Protein AF-A0A368NDA8-F1 (afdb_monomer_lite)

pLDDT: mean 73.33, std 16.13, range [39.16, 95.94]

Structure (mmCIF, N/CA/C/O backbone):
data_AF-A0A368NDA8-F1
#
_entry.id   AF-A0A368NDA8-F1
#
loop_
_atom_site.group_PDB
_atom_site.id
_atom_site.type_symbol
_atom_site.label_atom_id
_atom_site.label_alt_id
_atom_site.label_comp_id
_atom_site.label_asym_id
_atom_site.label_entity_id
_atom_site.label_seq_id
_atom_site.pdbx_PDB_ins_code
_atom_site.Cartn_x
_atom_site.Cartn_y
_atom_site.Cartn_z
_atom_site.occupancy
_atom_site.B_iso_or_equiv
_atom_site.auth_seq_id
_atom_site.auth_comp_id
_atom_site.auth_asym_id
_atom_site.auth_atom_id
_atom_site.pdbx_PDB_model_num
ATOM 1 N N . MET A 1 1 ? -5.729 -17.420 24.022 1.00 51.31 1 MET A N 1
ATOM 2 C CA . MET A 1 1 ? -5.760 -16.586 22.797 1.00 51.31 1 MET A CA 1
ATOM 3 C C . MET A 1 1 ? -7.188 -16.508 22.239 1.00 51.31 1 MET A C 1
ATOM 5 O O . MET A 1 1 ? -7.380 -16.489 21.035 1.00 51.31 1 MET A O 1
ATOM 9 N N . GLU A 1 2 ? -8.210 -16.439 23.100 1.00 51.69 2 GLU A N 1
ATOM 10 C CA . GLU A 1 2 ? -9.610 -16.708 22.706 1.00 51.69 2 GLU A CA 1
ATOM 11 C C . GLU A 1 2 ? -10.447 -15.448 22.433 1.00 51.69 2 GLU A C 1
ATOM 13 O O . GLU A 1 2 ? -11.661 -15.442 22.598 1.00 51.69 2 GLU A O 1
ATOM 18 N N . ALA A 1 3 ? -9.803 -14.352 22.035 1.00 60.50 3 ALA A N 1
ATOM 19 C CA . ALA A 1 3 ? -10.496 -13.106 21.703 1.00 60.50 3 ALA A CA 1
ATOM 20 C C . ALA A 1 3 ? -9.831 -12.354 20.541 1.00 60.50 3 ALA A C 1
ATOM 22 O O . ALA A 1 3 ? -9.983 -11.140 20.411 1.00 60.50 3 ALA A O 1
ATOM 23 N N . THR A 1 4 ? -9.066 -13.054 19.697 1.00 48.22 4 THR A N 1
ATOM 24 C CA . THR A 1 4 ? -8.533 -12.444 18.477 1.00 48.22 4 THR A CA 1
ATOM 25 C C . THR A 1 4 ? -9.665 -12.353 17.460 1.00 48.22 4 THR A C 1
ATOM 27 O O . THR A 1 4 ? -10.040 -13.339 16.833 1.00 48.22 4 THR A O 1
ATOM 30 N N . VAL A 1 5 ? -10.248 -11.162 17.333 1.00 55.72 5 VAL A N 1
ATOM 31 C CA . VAL A 1 5 ? -11.234 -10.849 16.297 1.00 55.72 5 VAL A CA 1
ATOM 32 C C . VAL A 1 5 ? -10.481 -10.442 15.034 1.00 55.72 5 VAL A C 1
ATOM 34 O O . VAL A 1 5 ? -9.896 -9.362 14.984 1.00 55.72 5 VAL A O 1
ATOM 37 N N . THR A 1 6 ? -10.513 -11.288 14.006 1.00 61.81 6 THR A N 1
ATOM 38 C CA . THR A 1 6 ? -9.976 -10.953 12.680 1.00 61.81 6 THR A CA 1
ATOM 39 C C . THR A 1 6 ? -11.059 -10.241 11.872 1.00 61.81 6 THR A C 1
ATOM 41 O O . THR A 1 6 ? -12.112 -10.814 11.596 1.00 61.81 6 THR A O 1
ATOM 44 N N . ARG A 1 7 ? -10.826 -8.974 11.516 1.00 63.03 7 ARG A N 1
ATOM 45 C CA . ARG A 1 7 ? -11.688 -8.188 10.620 1.00 63.03 7 ARG A CA 1
ATOM 46 C C . ARG A 1 7 ? -10.840 -7.604 9.503 1.00 63.03 7 ARG A C 1
ATOM 48 O O . ARG A 1 7 ? -9.798 -7.013 9.768 1.00 63.03 7 ARG A O 1
ATOM 55 N N . GLU A 1 8 ? -11.305 -7.765 8.272 1.00 61.44 8 GLU A N 1
ATOM 56 C CA . GLU A 1 8 ? -10.694 -7.137 7.105 1.00 61.44 8 GLU A CA 1
ATOM 57 C C . GLU A 1 8 ? -11.108 -5.664 7.070 1.00 61.44 8 GLU A C 1
ATOM 59 O O . GLU A 1 8 ? -12.297 -5.342 7.064 1.00 61.44 8 GLU A O 1
ATOM 64 N N . PHE A 1 9 ? -10.126 -4.769 7.096 1.00 64.25 9 PHE A N 1
ATOM 65 C CA . PHE A 1 9 ? -10.349 -3.335 6.974 1.00 64.25 9 PHE A CA 1
ATOM 66 C C . PHE A 1 9 ? -10.145 -2.917 5.521 1.00 64.25 9 PHE A C 1
ATOM 68 O O . PHE A 1 9 ? -9.083 -3.173 4.958 1.00 64.25 9 PHE A O 1
ATOM 75 N N . ASP A 1 10 ? -11.118 -2.208 4.952 1.00 67.50 10 ASP A N 1
ATOM 76 C CA . ASP A 1 10 ? -11.013 -1.582 3.624 1.00 67.50 10 ASP A CA 1
ATOM 77 C C . ASP A 1 10 ? -10.324 -0.206 3.694 1.00 67.50 10 ASP A C 1
ATOM 79 O O . ASP A 1 10 ? -10.701 0.774 3.057 1.00 67.50 10 ASP A O 1
ATOM 83 N N . VAL A 1 11 ? -9.333 -0.095 4.577 1.00 66.75 11 VAL A N 1
ATOM 84 C CA . VAL A 1 11 ? -8.491 1.090 4.713 1.00 66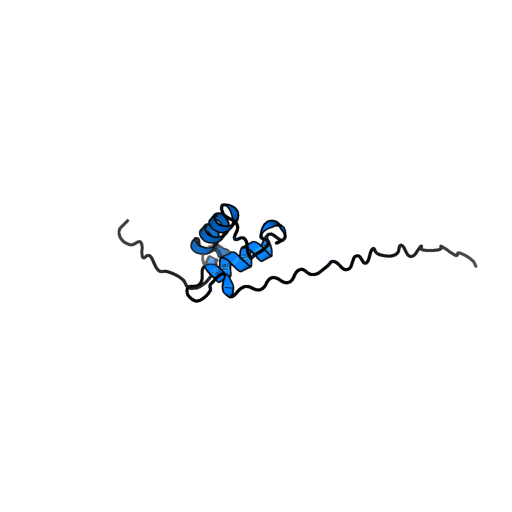.75 11 VAL A CA 1
ATOM 85 C C . VAL A 1 11 ? -7.038 0.661 4.783 1.00 66.75 11 VAL A C 1
ATOM 87 O O . VAL A 1 11 ? -6.686 -0.378 5.348 1.00 66.75 11 VAL A O 1
ATOM 90 N N . SER A 1 12 ? -6.176 1.493 4.219 1.00 62.41 12 SER A N 1
ATOM 91 C CA . SER A 1 12 ? -4.738 1.249 4.160 1.00 62.41 12 SER A CA 1
ATOM 92 C C . SER A 1 12 ? -4.011 1.505 5.471 1.00 62.41 12 SER A C 1
ATOM 94 O O . SER A 1 12 ? -2.927 0.971 5.705 1.00 62.41 12 SER A O 1
ATOM 96 N N . HIS A 1 13 ? -4.601 2.325 6.336 1.00 68.19 13 HIS A N 1
ATOM 97 C CA . HIS A 1 13 ? -4.017 2.707 7.606 1.00 68.19 13 HIS A CA 1
ATOM 98 C C . HIS A 1 13 ? -5.091 3.090 8.616 1.00 68.19 13 HIS A C 1
ATOM 100 O O . HIS A 1 13 ? -6.154 3.604 8.269 1.00 68.19 13 HIS A O 1
ATOM 106 N N . LEU A 1 14 ? -4.768 2.867 9.885 1.00 70.00 14 LEU A N 1
ATOM 107 C CA . LEU A 1 14 ? -5.515 3.380 11.019 1.00 70.00 14 LEU A CA 1
ATOM 108 C C . LEU A 1 14 ? -4.611 4.354 11.765 1.00 70.00 14 LEU A C 1
ATOM 110 O O . LEU A 1 14 ? -3.519 4.000 12.212 1.00 70.00 14 LEU A O 1
ATOM 114 N N . SER A 1 15 ? -5.071 5.590 11.883 1.00 71.12 15 SER A N 1
ATOM 115 C CA . SER A 1 15 ? -4.396 6.623 12.659 1.00 71.12 15 SER A CA 1
ATOM 116 C C . SER A 1 15 ? -5.083 6.707 14.012 1.00 71.12 15 SER A C 1
ATOM 118 O O . SER A 1 15 ? -6.290 6.948 14.077 1.00 71.12 15 SER A O 1
ATOM 120 N N . ARG A 1 16 ? -4.341 6.500 15.098 1.00 69.56 16 ARG A N 1
ATOM 121 C CA . ARG A 1 16 ? -4.871 6.701 16.446 1.00 69.56 16 ARG A CA 1
ATOM 122 C C . ARG A 1 16 ? -3.783 7.269 17.341 1.00 69.56 16 ARG A C 1
ATOM 124 O O . ARG A 1 16 ? -2.692 6.715 17.424 1.00 69.56 16 ARG A O 1
ATOM 131 N N . THR A 1 17 ? -4.115 8.342 18.043 1.00 75.50 17 THR A N 1
ATOM 132 C CA . THR A 1 17 ? -3.277 8.872 19.116 1.00 75.50 17 THR A CA 1
ATOM 133 C C . THR A 1 17 ? -3.420 7.986 20.351 1.00 75.50 17 THR A C 1
ATOM 135 O O . THR A 1 17 ? -4.536 7.606 20.730 1.00 75.50 17 THR A O 1
ATOM 138 N N . CYS A 1 18 ? -2.299 7.602 20.958 1.00 67.44 18 CYS A N 1
ATOM 139 C CA . CYS A 1 18 ? -2.306 6.812 22.181 1.00 67.44 18 CYS A CA 1
ATOM 140 C C . CYS A 1 18 ? -2.903 7.647 23.326 1.00 67.44 18 CYS A C 1
ATOM 142 O O . CYS A 1 18 ? -2.331 8.675 23.673 1.00 67.44 18 CYS A O 1
ATOM 144 N N . PRO A 1 19 ? -3.992 7.214 23.987 1.00 74.88 19 PRO A N 1
ATOM 145 C CA . PRO A 1 19 ? -4.613 8.005 25.052 1.00 74.88 19 PRO A CA 1
ATOM 146 C C . PRO A 1 19 ? -3.766 8.090 26.337 1.00 74.88 19 PRO A C 1
ATOM 148 O O . PRO A 1 19 ? -4.180 8.747 27.285 1.00 74.88 19 PRO A O 1
ATOM 151 N N . VAL A 1 20 ? -2.624 7.391 26.402 1.00 77.44 20 VAL A N 1
ATOM 152 C CA . VAL A 1 20 ? -1.748 7.324 27.586 1.00 77.44 20 VAL A CA 1
ATOM 153 C C . VAL A 1 20 ? -0.539 8.254 27.465 1.00 77.44 20 VAL A C 1
ATOM 155 O O . VAL A 1 20 ? -0.192 8.914 28.437 1.00 77.44 20 VAL A O 1
ATOM 158 N N . CYS A 1 21 ? 0.110 8.303 26.299 1.00 85.69 21 CYS A N 1
ATOM 159 C CA . CYS A 1 21 ? 1.321 9.105 26.075 1.00 85.69 21 CYS A CA 1
ATOM 160 C C . CYS A 1 21 ? 1.154 10.203 25.016 1.00 85.69 21 CYS A C 1
ATOM 162 O O . CYS A 1 21 ? 2.114 10.910 24.732 1.00 85.69 21 CYS A O 1
ATOM 164 N N . ASP A 1 22 ? -0.037 10.326 24.424 1.00 72.44 22 ASP A N 1
ATOM 165 C CA . ASP A 1 22 ? -0.366 11.248 23.327 1.00 72.44 22 ASP A CA 1
ATOM 166 C C . ASP A 1 22 ? 0.500 11.074 22.062 1.00 72.44 22 ASP A C 1
ATOM 168 O O . ASP A 1 22 ? 0.506 11.900 21.152 1.00 72.44 22 ASP A O 1
ATOM 172 N N . GLU A 1 23 ? 1.221 9.954 21.972 1.00 74.25 23 GLU A N 1
ATOM 173 C CA . GLU A 1 23 ? 2.040 9.624 20.816 1.00 74.25 23 GLU A CA 1
ATOM 174 C C . GLU A 1 23 ? 1.156 9.230 19.627 1.00 74.25 23 GLU A C 1
ATOM 176 O O . GLU A 1 23 ? 0.207 8.441 19.744 1.00 74.25 23 GLU A O 1
ATOM 181 N N . PHE A 1 24 ? 1.475 9.789 18.463 1.00 67.62 24 PHE A N 1
ATOM 182 C CA . PHE A 1 24 ? 0.772 9.510 17.221 1.00 67.62 24 PHE A CA 1
ATOM 183 C C . PHE A 1 24 ? 1.299 8.222 16.581 1.00 67.62 24 PHE A C 1
ATOM 185 O O . PHE A 1 24 ? 2.420 8.176 16.076 1.00 67.62 24 PHE A O 1
ATOM 192 N N . GLY A 1 25 ? 0.465 7.180 16.558 1.00 62.75 25 GLY A N 1
ATOM 193 C CA . GLY A 1 25 ? 0.743 5.940 15.840 1.00 62.75 25 GLY A CA 1
ATOM 194 C C . GLY A 1 25 ? -0.033 5.872 14.527 1.00 62.75 25 GLY A C 1
ATOM 195 O O . GLY A 1 25 ? -1.269 5.892 14.526 1.00 62.75 25 GLY A O 1
ATOM 196 N N . ARG A 1 26 ? 0.678 5.737 13.401 1.00 66.94 26 ARG A N 1
ATOM 197 C CA . ARG A 1 26 ? 0.081 5.329 12.122 1.00 66.94 26 ARG A CA 1
ATOM 198 C C . ARG A 1 26 ? 0.284 3.827 11.957 1.00 66.94 26 ARG A C 1
ATOM 200 O O . ARG A 1 26 ? 1.389 3.375 11.674 1.00 66.94 26 ARG A O 1
ATOM 207 N N . PHE A 1 27 ? -0.781 3.056 12.137 1.00 68.50 27 PHE A N 1
ATOM 208 C CA . PHE A 1 27 ? -0.754 1.618 11.899 1.00 68.50 27 PHE A CA 1
ATOM 209 C C . PHE A 1 27 ? -1.007 1.368 10.421 1.00 68.50 27 PHE A C 1
ATOM 211 O O . PHE A 1 27 ? -2.068 1.708 9.899 1.00 68.50 27 PHE A O 1
ATOM 218 N N . VAL A 1 28 ? -0.014 0.803 9.746 1.00 72.75 28 VAL A N 1
ATOM 219 C CA . VAL A 1 28 ? -0.123 0.396 8.347 1.00 72.75 28 VAL A CA 1
ATOM 220 C C . VAL A 1 28 ? -0.807 -0.964 8.297 1.00 72.75 28 VAL A C 1
ATOM 222 O O . VAL A 1 28 ? -0.454 -1.863 9.059 1.00 72.75 28 VAL A O 1
ATOM 225 N N . ASN A 1 29 ? -1.792 -1.120 7.418 1.00 81.31 29 ASN A N 1
ATOM 226 C CA . ASN A 1 29 ? -2.474 -2.394 7.245 1.00 81.31 29 ASN A CA 1
ATOM 227 C C . ASN A 1 29 ? -1.494 -3.432 6.670 1.00 81.31 29 ASN A C 1
ATOM 229 O O . ASN A 1 29 ? -0.906 -3.218 5.608 1.00 81.31 29 ASN A O 1
ATOM 233 N N . THR A 1 30 ? -1.327 -4.558 7.367 1.00 84.62 30 THR A N 1
ATOM 234 C CA . THR A 1 30 ? -0.405 -5.636 6.983 1.00 84.62 30 THR A CA 1
ATOM 235 C C . THR A 1 30 ? -0.676 -6.159 5.576 1.00 84.62 30 THR A C 1
ATOM 237 O O . THR A 1 30 ? 0.278 -6.449 4.864 1.00 84.62 30 THR A O 1
ATOM 240 N N . VAL A 1 31 ? -1.936 -6.166 5.124 1.00 87.12 31 VAL A N 1
ATOM 241 C CA . VAL A 1 31 ? -2.302 -6.582 3.759 1.00 87.12 31 VAL A CA 1
ATOM 242 C C . VAL A 1 31 ? -1.600 -5.721 2.706 1.00 87.12 31 VAL A C 1
ATOM 244 O O . VAL A 1 31 ? -1.183 -6.232 1.669 1.00 87.12 31 VAL A O 1
ATOM 247 N N . VAL A 1 32 ? -1.416 -4.423 2.969 1.00 87.19 32 VAL A N 1
ATOM 248 C CA . VAL A 1 32 ? -0.708 -3.526 2.045 1.00 87.19 32 VAL A CA 1
ATOM 249 C C . VAL A 1 32 ? 0.789 -3.819 2.034 1.00 87.19 32 VAL A C 1
ATOM 251 O O . VAL A 1 32 ? 1.408 -3.839 0.972 1.00 87.19 32 VAL A O 1
ATOM 254 N N . VAL A 1 33 ? 1.371 -4.109 3.200 1.00 89.25 33 VAL A N 1
ATOM 255 C CA . VAL A 1 33 ? 2.788 -4.489 3.316 1.00 89.25 33 VAL A CA 1
ATOM 256 C C . VAL A 1 33 ? 3.058 -5.811 2.593 1.00 89.25 33 VAL A C 1
ATOM 258 O O . VAL A 1 33 ? 4.008 -5.913 1.820 1.00 89.25 33 VAL A O 1
ATOM 261 N N . GLU A 1 34 ? 2.208 -6.814 2.803 1.00 91.31 34 GLU A N 1
ATOM 262 C CA . GLU A 1 34 ? 2.290 -8.113 2.131 1.00 91.31 34 GLU A CA 1
ATOM 263 C C . GLU A 1 34 ? 2.137 -7.965 0.616 1.00 91.31 34 GLU A C 1
ATOM 265 O O . GLU A 1 34 ? 2.935 -8.520 -0.141 1.00 91.31 34 GLU A O 1
ATOM 270 N N . ARG A 1 35 ? 1.176 -7.150 0.165 1.00 91.31 35 ARG A N 1
ATOM 271 C CA . ARG A 1 35 ? 0.972 -6.858 -1.257 1.00 91.31 35 ARG A CA 1
ATOM 272 C C . ARG A 1 35 ? 2.186 -6.173 -1.879 1.00 91.31 35 ARG A C 1
ATOM 274 O O . ARG A 1 35 ? 2.623 -6.590 -2.948 1.00 91.31 35 ARG A O 1
ATOM 281 N N . PHE A 1 36 ? 2.751 -5.171 -1.208 1.00 93.62 36 PHE A N 1
ATOM 282 C CA . PHE A 1 36 ? 3.966 -4.491 -1.654 1.00 93.62 36 PHE A CA 1
ATOM 283 C C . PHE A 1 36 ? 5.130 -5.475 -1.813 1.00 93.62 36 PHE A C 1
ATOM 285 O O . PHE A 1 36 ? 5.791 -5.488 -2.849 1.00 93.62 36 PHE A O 1
ATOM 292 N N . ASN A 1 37 ? 5.350 -6.336 -0.817 1.00 94.00 37 ASN A N 1
ATOM 293 C CA . ASN A 1 37 ? 6.418 -7.334 -0.857 1.00 94.00 37 ASN A CA 1
ATOM 294 C C . ASN A 1 37 ? 6.198 -8.367 -1.970 1.00 94.00 37 ASN A C 1
ATOM 296 O O . ASN A 1 37 ? 7.149 -8.736 -2.653 1.00 94.00 37 ASN A O 1
ATOM 300 N N . SER A 1 38 ? 4.952 -8.797 -2.190 1.00 94.38 38 SER A N 1
ATOM 301 C CA . SER A 1 38 ? 4.606 -9.715 -3.278 1.00 94.38 38 SER A CA 1
ATOM 302 C C . SER A 1 38 ? 4.890 -9.107 -4.651 1.00 94.38 38 SER A C 1
ATOM 304 O O . SER A 1 38 ? 5.467 -9.784 -5.492 1.00 94.38 38 SER A O 1
ATOM 306 N N . LEU A 1 39 ? 4.521 -7.840 -4.872 1.00 93.31 39 LEU A N 1
ATOM 307 C CA . LEU A 1 39 ? 4.791 -7.129 -6.129 1.00 93.31 39 LEU A CA 1
ATOM 308 C C . LEU A 1 39 ? 6.287 -6.869 -6.334 1.00 93.31 39 LEU A C 1
ATOM 310 O O . LEU A 1 39 ? 6.765 -6.869 -7.458 1.00 93.31 39 LEU A O 1
ATOM 314 N N . ALA A 1 40 ? 7.042 -6.648 -5.257 1.00 91.62 40 ALA A N 1
ATOM 315 C CA . ALA A 1 40 ? 8.490 -6.501 -5.347 1.00 91.62 40 ALA A CA 1
ATOM 316 C C . ALA A 1 40 ? 9.197 -7.826 -5.677 1.00 91.62 40 ALA A C 1
ATOM 318 O O . ALA A 1 40 ? 10.220 -7.809 -6.356 1.00 91.62 40 ALA A O 1
ATOM 319 N N . ALA A 1 41 ? 8.671 -8.956 -5.194 1.00 95.94 41 ALA A N 1
ATOM 320 C CA . ALA A 1 41 ? 9.211 -10.283 -5.478 1.00 95.94 41 ALA A CA 1
ATOM 321 C C . ALA A 1 41 ? 8.856 -10.780 -6.889 1.00 95.94 41 ALA A C 1
ATOM 323 O O . ALA A 1 41 ? 9.679 -11.441 -7.517 1.00 95.94 41 ALA A O 1
ATOM 324 N N . ASP A 1 42 ? 7.657 -10.450 -7.375 1.00 94.88 42 ASP A N 1
ATOM 325 C CA . ASP A 1 42 ? 7.170 -10.793 -8.714 1.00 94.88 42 ASP A CA 1
ATOM 326 C C . ASP A 1 42 ? 6.537 -9.558 -9.386 1.00 94.88 42 ASP A C 1
ATOM 328 O O . ASP A 1 42 ? 5.322 -9.335 -9.289 1.00 94.88 42 ASP A O 1
ATOM 332 N N . PRO A 1 43 ? 7.365 -8.694 -10.009 1.00 91.56 43 PRO A N 1
ATOM 333 C CA . PRO A 1 43 ? 6.892 -7.450 -10.591 1.00 91.56 43 PRO A CA 1
ATOM 334 C C . PRO A 1 43 ? 5.977 -7.672 -11.799 1.00 91.56 43 PRO A C 1
ATOM 336 O O . PRO A 1 43 ? 6.347 -8.358 -12.756 1.00 91.56 43 PRO A O 1
ATOM 339 N N . PRO A 1 44 ? 4.800 -7.032 -11.833 1.00 87.06 44 PRO A N 1
ATOM 340 C CA . PRO A 1 44 ? 3.888 -7.178 -12.953 1.00 87.06 44 PRO A CA 1
ATOM 341 C C . PRO A 1 44 ? 4.407 -6.465 -14.206 1.00 87.06 44 PRO A C 1
ATOM 343 O O . PRO A 1 44 ? 4.751 -5.281 -14.186 1.00 87.06 44 PRO A O 1
ATOM 346 N N . THR A 1 45 ? 4.372 -7.171 -15.337 1.00 83.88 45 THR A N 1
ATOM 347 C CA . THR A 1 45 ? 4.976 -6.735 -16.609 1.00 83.88 45 THR A CA 1
ATOM 348 C C . THR A 1 45 ? 4.386 -5.432 -17.163 1.00 83.88 45 THR A C 1
ATOM 350 O O . THR A 1 45 ? 5.085 -4.688 -17.841 1.00 83.88 45 THR A O 1
ATOM 353 N N . ARG A 1 46 ? 3.111 -5.133 -16.873 1.00 82.06 46 ARG A N 1
ATOM 354 C CA . ARG A 1 46 ? 2.418 -3.925 -17.364 1.00 82.06 46 ARG A CA 1
ATOM 355 C C . ARG A 1 46 ? 2.801 -2.631 -16.643 1.00 82.06 46 ARG A C 1
ATOM 357 O O . ARG A 1 46 ? 2.612 -1.569 -17.216 1.00 82.06 46 ARG A O 1
ATOM 364 N N . LEU A 1 47 ? 3.301 -2.697 -15.407 1.00 82.31 47 LEU A N 1
ATOM 365 C CA . LEU A 1 47 ? 3.483 -1.505 -14.567 1.00 82.31 47 LEU A CA 1
ATOM 366 C C . LEU A 1 47 ? 4.878 -0.873 -14.656 1.00 82.31 47 LEU A C 1
ATOM 368 O O . LEU A 1 47 ? 5.147 0.053 -13.899 1.00 82.31 47 LEU A O 1
ATOM 372 N N . HIS A 1 48 ? 5.769 -1.370 -15.528 1.00 86.69 48 HIS A N 1
ATOM 373 C CA . HIS A 1 48 ? 7.169 -0.919 -15.606 1.00 86.69 48 HIS A CA 1
ATOM 374 C C . HIS A 1 48 ? 7.787 -0.715 -14.210 1.00 86.69 48 HIS A C 1
ATOM 376 O O . HIS A 1 48 ? 8.368 0.326 -13.915 1.00 86.69 48 HIS A O 1
ATOM 382 N N . TRP A 1 49 ? 7.610 -1.706 -13.327 1.00 91.38 49 TRP A N 1
ATOM 383 C CA . TRP A 1 49 ? 7.827 -1.574 -11.882 1.00 91.38 49 TRP A CA 1
ATOM 384 C C . TRP A 1 49 ? 9.192 -0.980 -11.517 1.00 91.38 49 TRP A C 1
ATOM 386 O O . TRP A 1 49 ? 9.291 -0.187 -10.587 1.00 91.38 49 TRP A O 1
ATOM 396 N N . ASP A 1 50 ? 10.247 -1.299 -12.260 1.00 90.88 50 ASP A N 1
ATOM 397 C CA . ASP A 1 50 ? 11.597 -0.795 -11.993 1.00 90.88 50 ASP A CA 1
ATOM 398 C C . ASP A 1 50 ? 11.750 0.721 -12.189 1.00 90.88 50 ASP A C 1
ATOM 400 O O . ASP A 1 50 ? 12.602 1.325 -11.543 1.00 90.88 50 ASP A O 1
ATOM 404 N N . GLN A 1 51 ? 10.903 1.345 -13.011 1.00 90.75 51 GLN A N 1
ATOM 405 C CA . GLN A 1 51 ? 10.905 2.793 -13.259 1.00 90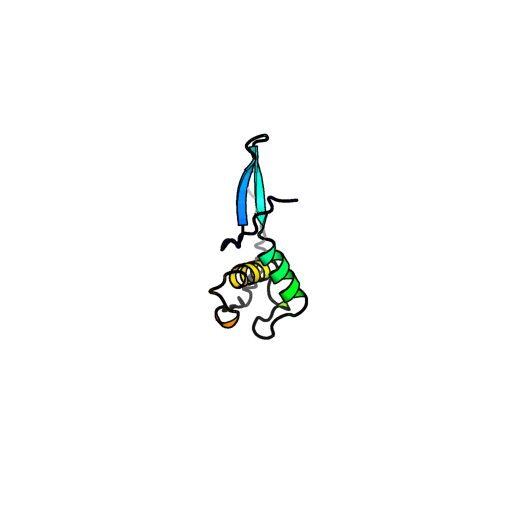.75 51 GLN A CA 1
ATOM 406 C C . GLN A 1 51 ? 10.124 3.575 -12.198 1.00 90.75 51 GLN A C 1
ATOM 408 O O . GLN A 1 51 ? 10.255 4.792 -12.106 1.00 90.75 51 GLN A O 1
ATOM 413 N N . LEU A 1 52 ? 9.320 2.882 -11.390 1.00 91.62 52 LEU A N 1
ATOM 414 C CA . LEU A 1 52 ? 8.530 3.509 -10.344 1.00 91.62 52 LEU A CA 1
ATOM 415 C C . LEU A 1 52 ? 9.383 3.812 -9.116 1.00 91.62 52 LEU A C 1
ATOM 417 O O . LEU A 1 52 ? 10.133 2.958 -8.614 1.00 91.62 52 LEU A O 1
ATOM 421 N N . ASP A 1 53 ? 9.184 4.999 -8.559 1.00 91.56 53 ASP A N 1
ATOM 422 C CA . ASP A 1 53 ? 9.740 5.345 -7.266 1.00 91.56 53 ASP A CA 1
ATOM 423 C C . ASP A 1 53 ? 9.072 4.534 -6.134 1.00 91.56 53 ASP A C 1
ATOM 425 O O . ASP A 1 53 ? 8.065 3.829 -6.292 1.00 91.56 53 ASP A O 1
ATOM 429 N N . ARG A 1 54 ? 9.666 4.599 -4.940 1.00 91.88 54 ARG A N 1
ATOM 430 C CA . ARG A 1 54 ? 9.181 3.839 -3.782 1.00 91.88 54 ARG A CA 1
ATOM 431 C C . ARG A 1 54 ? 7.761 4.238 -3.369 1.00 91.88 54 ARG A C 1
ATOM 433 O O . ARG A 1 54 ? 7.025 3.377 -2.887 1.00 91.88 54 ARG A O 1
ATOM 440 N N . LEU A 1 55 ? 7.399 5.512 -3.508 1.00 89.88 55 LEU A N 1
ATOM 441 C CA . LEU A 1 55 ? 6.092 6.028 -3.116 1.00 89.88 55 LEU A CA 1
ATOM 442 C C . LEU A 1 55 ? 5.010 5.541 -4.084 1.00 89.88 55 LEU A C 1
ATOM 444 O O . LEU A 1 55 ? 3.983 5.039 -3.637 1.00 89.88 55 LEU A O 1
ATOM 448 N N . GLN A 1 56 ? 5.268 5.603 -5.388 1.00 91.81 56 GLN A N 1
ATOM 449 C CA . GLN A 1 56 ? 4.398 5.095 -6.446 1.00 91.81 56 GLN A CA 1
ATOM 450 C C . GLN A 1 56 ? 4.122 3.600 -6.265 1.00 91.81 56 GLN A C 1
ATOM 452 O O . GLN A 1 56 ? 2.965 3.179 -6.248 1.00 91.81 56 GLN A O 1
ATOM 457 N N . LYS A 1 57 ? 5.166 2.800 -6.016 1.00 93.62 57 LYS A N 1
ATOM 458 C CA . LYS A 1 57 ? 5.028 1.369 -5.686 1.00 93.62 57 LYS A CA 1
ATOM 459 C C . LYS A 1 57 ? 4.128 1.142 -4.468 1.00 93.62 57 LYS A C 1
ATOM 461 O O . LYS A 1 57 ? 3.316 0.218 -4.453 1.00 93.62 57 LYS A O 1
ATOM 466 N N . TRP A 1 58 ? 4.254 1.999 -3.454 1.00 89.94 58 TRP A N 1
ATOM 467 C CA . TRP A 1 58 ? 3.430 1.947 -2.247 1.00 89.94 58 TRP A CA 1
ATOM 468 C C . TRP A 1 58 ? 1.961 2.278 -2.516 1.00 89.94 58 TRP A C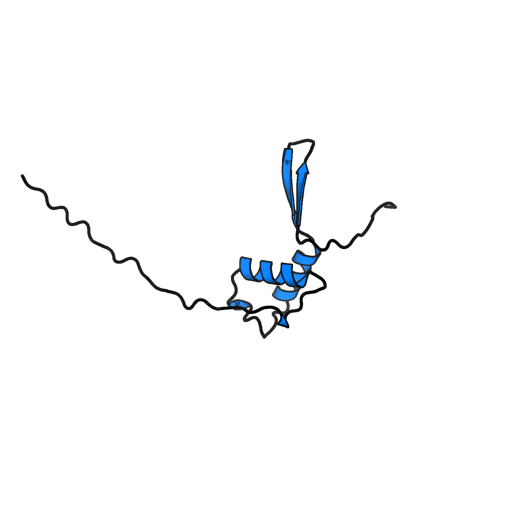 1
ATOM 470 O O . TRP A 1 58 ? 1.084 1.567 -2.033 1.00 89.94 58 TRP A O 1
ATOM 480 N N . LEU A 1 59 ? 1.686 3.307 -3.318 1.00 88.69 59 LEU A N 1
ATOM 481 C CA . LEU A 1 59 ? 0.325 3.695 -3.698 1.00 88.69 59 LEU A CA 1
ATOM 482 C C . LEU A 1 59 ? -0.366 2.614 -4.537 1.00 88.69 59 LEU A C 1
ATOM 484 O O . LEU A 1 59 ? -1.550 2.341 -4.345 1.00 88.69 59 LEU A O 1
ATOM 488 N N . ILE A 1 60 ? 0.376 1.954 -5.428 1.00 90.69 60 ILE A N 1
ATOM 489 C CA . ILE A 1 60 ? -0.129 0.814 -6.201 1.00 90.69 60 ILE A CA 1
ATOM 490 C C . ILE A 1 60 ? -0.490 -0.346 -5.273 1.00 90.69 60 ILE A C 1
ATOM 492 O O . ILE A 1 60 ? -1.596 -0.876 -5.360 1.00 90.69 60 ILE A O 1
ATOM 496 N N . ALA A 1 61 ? 0.408 -0.718 -4.356 1.00 91.06 61 ALA A N 1
ATOM 497 C CA . ALA A 1 61 ? 0.133 -1.768 -3.379 1.00 91.06 61 ALA A CA 1
ATOM 498 C C . ALA A 1 61 ? -1.093 -1.428 -2.521 1.00 91.06 61 ALA A C 1
ATOM 500 O O . ALA A 1 61 ? -1.954 -2.281 -2.328 1.00 91.06 61 ALA A O 1
ATOM 501 N N . GLU A 1 62 ? -1.208 -0.175 -2.073 1.00 88.06 62 GLU A N 1
ATOM 502 C CA . GLU A 1 62 ? -2.361 0.317 -1.322 1.00 88.06 62 GLU A CA 1
ATOM 503 C C . GLU A 1 62 ? -3.666 0.119 -2.088 1.00 88.06 62 GLU A C 1
ATOM 505 O O . GLU A 1 62 ? -4.645 -0.398 -1.543 1.00 88.06 62 GLU A O 1
ATOM 510 N N . ARG A 1 63 ? -3.679 0.536 -3.356 1.00 87.50 63 ARG A N 1
ATOM 511 C CA . ARG A 1 63 ? -4.869 0.464 -4.193 1.00 87.50 63 ARG A CA 1
ATOM 512 C C . ARG A 1 63 ? -5.284 -0.981 -4.435 1.00 87.50 63 ARG A C 1
ATOM 514 O O . ARG A 1 63 ? -6.448 -1.307 -4.256 1.00 87.50 63 ARG A O 1
ATOM 521 N 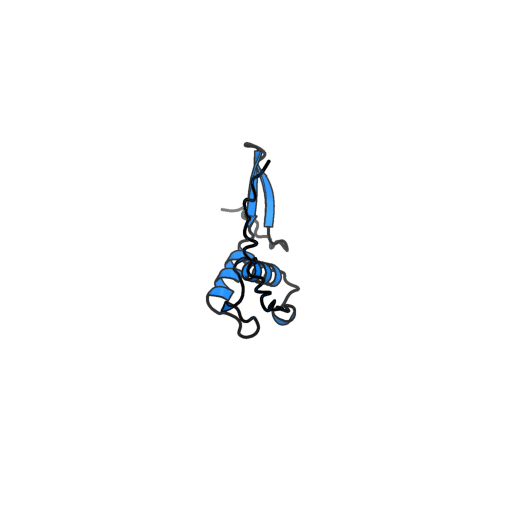N . LEU A 1 64 ? -4.323 -1.854 -4.729 1.00 88.12 64 LEU A N 1
ATOM 522 C CA . LEU A 1 64 ? -4.549 -3.281 -4.978 1.00 88.12 64 LEU A CA 1
ATOM 523 C C . LEU A 1 64 ? -4.895 -4.104 -3.730 1.00 88.12 64 LEU A C 1
ATOM 525 O O . LEU A 1 64 ? -5.219 -5.290 -3.853 1.00 88.12 64 LEU A O 1
ATOM 529 N N . SER A 1 65 ? -4.770 -3.535 -2.533 1.00 85.12 65 SER A N 1
ATOM 530 C CA . SER A 1 65 ? -5.241 -4.158 -1.293 1.00 85.12 65 SER A CA 1
ATOM 531 C C . SER A 1 65 ? -6.735 -3.936 -1.047 1.00 85.12 65 SER A C 1
ATOM 533 O O . SER A 1 65 ? -7.297 -4.593 -0.172 1.00 85.12 65 SER A O 1
ATOM 535 N N . ARG A 1 66 ? -7.383 -3.045 -1.809 1.00 78.69 66 ARG A N 1
ATOM 536 C CA . ARG A 1 66 ? -8.837 -2.841 -1.775 1.00 78.69 66 ARG A CA 1
ATOM 537 C C . ARG A 1 66 ? -9.521 -3.830 -2.715 1.00 78.69 66 ARG A C 1
ATOM 539 O O . ARG A 1 66 ? -8.986 -4.170 -3.769 1.00 78.69 66 ARG A O 1
ATOM 546 N N . LYS A 1 67 ? -10.692 -4.337 -2.319 1.00 68.31 67 LYS A N 1
ATOM 547 C CA . LYS A 1 67 ? -11.369 -5.456 -3.013 1.00 68.31 67 LYS A CA 1
ATOM 548 C C . LYS A 1 67 ? -11.909 -5.099 -4.401 1.00 68.31 67 LYS A C 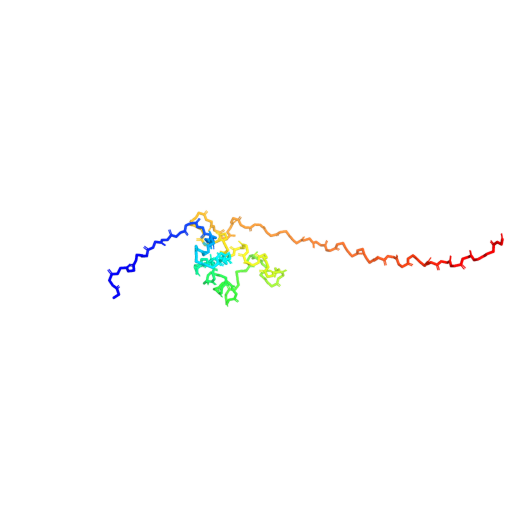1
ATOM 550 O O . LYS A 1 67 ? -12.217 -5.999 -5.175 1.00 68.31 67 LYS A O 1
ATOM 555 N N . ASP A 1 68 ? -12.051 -3.816 -4.692 1.00 75.06 68 ASP A N 1
ATOM 556 C CA . ASP A 1 68 ? -12.649 -3.255 -5.901 1.00 75.06 68 ASP A CA 1
ATOM 557 C C . ASP A 1 68 ? -11.618 -2.778 -6.933 1.00 75.06 68 ASP A C 1
ATOM 559 O O . ASP A 1 68 ? -12.000 -2.240 -7.969 1.00 75.06 68 ASP A O 1
ATOM 563 N N . HIS A 1 69 ? -10.325 -2.988 -6.674 1.00 74.88 69 HIS A N 1
ATOM 564 C CA . HIS A 1 69 ? -9.252 -2.512 -7.535 1.00 74.88 69 HIS A CA 1
ATOM 565 C C . HIS A 1 69 ? -8.378 -3.649 -8.064 1.00 74.88 69 HIS A C 1
ATOM 567 O O . HIS A 1 69 ? -7.824 -4.461 -7.320 1.00 74.88 69 HIS A O 1
ATOM 573 N N . SER A 1 70 ? -8.223 -3.668 -9.383 1.00 81.38 70 SER A N 1
ATOM 574 C CA . SER A 1 70 ? -7.346 -4.559 -10.126 1.00 81.38 70 SER A CA 1
ATOM 575 C C . SER A 1 70 ? -6.135 -3.805 -10.671 1.00 81.38 70 SER A C 1
ATOM 577 O O . SER A 1 70 ? -6.069 -2.576 -10.670 1.00 81.38 70 SER A O 1
ATOM 579 N N . ILE A 1 71 ? -5.151 -4.561 -11.155 1.00 80.62 71 ILE A N 1
ATOM 580 C CA . ILE A 1 71 ? -3.975 -3.979 -11.804 1.00 80.62 71 ILE A CA 1
ATOM 581 C C . ILE A 1 71 ? -4.321 -3.261 -13.110 1.00 80.62 71 ILE A C 1
ATOM 583 O O . ILE A 1 71 ? -3.616 -2.337 -13.501 1.00 80.62 71 ILE A O 1
ATOM 587 N N . ASP A 1 72 ? -5.414 -3.664 -13.756 1.00 82.06 72 ASP A N 1
ATOM 588 C CA . ASP A 1 72 ? -5.871 -3.082 -15.015 1.00 82.06 72 ASP A CA 1
ATOM 589 C C . ASP A 1 72 ? -6.476 -1.683 -14.821 1.00 82.06 72 ASP A C 1
ATOM 591 O O . ASP A 1 72 ? -6.602 -0.932 -15.783 1.00 82.06 72 ASP A O 1
ATOM 595 N N . ASP A 1 73 ? -6.781 -1.302 -13.575 1.00 79.56 73 ASP A N 1
ATOM 596 C CA . ASP A 1 73 ? -7.317 0.014 -13.214 1.00 79.56 73 ASP A CA 1
ATOM 597 C C . ASP A 1 73 ? -6.219 1.065 -12.960 1.00 79.56 73 ASP A C 1
ATOM 599 O O . ASP A 1 73 ? -6.509 2.177 -12.508 1.00 79.56 73 ASP A O 1
ATOM 603 N N . ILE A 1 74 ? -4.946 0.713 -13.173 1.00 80.12 74 ILE A N 1
ATOM 604 C CA . ILE A 1 74 ? -3.793 1.547 -12.825 1.00 80.12 74 ILE A CA 1
ATOM 605 C C . ILE A 1 74 ? -3.098 2.031 -14.096 1.00 80.12 74 ILE A C 1
ATOM 607 O O . ILE A 1 74 ? -2.474 1.257 -14.817 1.00 80.12 74 ILE A O 1
ATOM 611 N N . GLU A 1 75 ? -3.150 3.342 -14.318 1.00 79.31 75 GLU A N 1
ATOM 612 C CA . GLU A 1 75 ? -2.407 4.029 -15.371 1.00 79.31 75 GLU A CA 1
ATOM 613 C C . GLU A 1 75 ? -1.178 4.726 -14.766 1.00 79.31 75 GLU A C 1
ATOM 615 O O . GLU A 1 75 ? -1.291 5.484 -13.800 1.00 79.31 75 GLU A O 1
ATOM 620 N N . VAL A 1 76 ? 0.008 4.441 -15.311 1.00 77.62 76 VAL A N 1
ATOM 621 C CA . VAL A 1 76 ? 1.278 5.059 -14.907 1.00 77.62 76 VAL A CA 1
ATOM 622 C C . VAL A 1 76 ? 1.732 5.987 -16.026 1.00 77.62 76 VAL A C 1
ATOM 624 O O . VAL A 1 76 ? 2.063 5.528 -17.116 1.00 77.62 76 VAL A O 1
ATOM 627 N N . THR A 1 77 ? 1.787 7.286 -15.749 1.00 73.56 77 THR A N 1
ATOM 628 C CA . THR A 1 77 ? 2.367 8.280 -16.658 1.00 73.56 77 THR A CA 1
ATOM 629 C C . THR A 1 77 ? 3.814 8.549 -16.261 1.00 73.56 77 THR A C 1
ATOM 631 O O . THR A 1 77 ? 4.069 9.012 -15.147 1.00 73.56 77 THR A O 1
ATOM 634 N N . VAL A 1 78 ? 4.761 8.275 -17.159 1.00 63.97 78 VAL A N 1
ATOM 635 C CA . VAL A 1 78 ? 6.157 8.696 -16.987 1.00 63.97 78 VAL A CA 1
ATOM 636 C C . VAL A 1 78 ? 6.226 10.178 -17.349 1.00 63.97 78 VAL A C 1
ATOM 638 O O . VAL A 1 78 ? 5.882 10.554 -18.466 1.00 63.97 78 VAL A O 1
ATOM 641 N N . ALA A 1 79 ? 6.605 11.027 -16.394 1.00 61.88 79 ALA A N 1
ATOM 642 C CA . ALA A 1 79 ? 6.991 12.394 -16.712 1.00 61.88 79 ALA A CA 1
ATOM 643 C C . ALA A 1 79 ? 8.391 12.323 -17.332 1.00 61.88 79 ALA A C 1
ATOM 645 O O . ALA A 1 79 ? 9.359 12.042 -16.624 1.00 61.88 79 ALA A O 1
ATOM 646 N N . ASP A 1 80 ? 8.485 12.492 -18.651 1.00 55.06 80 ASP A N 1
ATOM 647 C CA . ASP A 1 80 ? 9.769 12.715 -19.311 1.00 55.06 80 ASP A CA 1
ATOM 648 C C . ASP A 1 80 ? 10.377 13.986 -18.703 1.00 55.06 80 ASP A C 1
ATOM 650 O O . ASP A 1 80 ? 9.741 15.036 -18.689 1.00 55.06 80 ASP A O 1
ATOM 654 N N . GLY A 1 81 ? 11.550 13.854 -18.084 1.00 52.62 81 GLY A N 1
ATOM 655 C CA . GLY A 1 81 ? 12.125 14.893 -17.238 1.00 52.62 81 GLY A CA 1
ATOM 656 C C . GLY A 1 81 ? 12.370 16.205 -17.980 1.00 52.62 81 GLY A C 1
ATOM 657 O O . GLY A 1 81 ? 13.114 16.236 -18.959 1.00 52.62 81 GLY A O 1
ATOM 658 N N . ASP A 1 82 ? 11.811 17.292 -17.452 1.00 53.97 82 ASP A N 1
ATOM 659 C CA . ASP A 1 82 ? 12.302 18.640 -17.713 1.00 53.97 82 ASP A CA 1
ATOM 660 C C . ASP A 1 82 ? 13.673 18.782 -17.025 1.00 53.97 82 ASP A C 1
ATOM 662 O O . ASP A 1 82 ? 13.779 19.083 -15.833 1.00 53.97 82 ASP A O 1
ATOM 666 N N . ASP A 1 83 ? 14.740 18.494 -17.775 1.00 52.88 83 ASP A N 1
ATOM 667 C CA . ASP A 1 83 ? 16.120 18.859 -17.437 1.00 52.88 83 ASP A CA 1
ATOM 668 C C . ASP A 1 83 ? 16.281 20.379 -17.604 1.00 52.88 83 ASP A C 1
ATOM 670 O O . ASP A 1 83 ? 16.902 20.872 -18.543 1.00 52.88 83 ASP A O 1
ATOM 674 N N . GLU A 1 84 ? 15.669 21.155 -16.712 1.00 53.25 84 GLU A N 1
ATOM 675 C CA . GLU A 1 84 ? 16.038 22.556 -16.5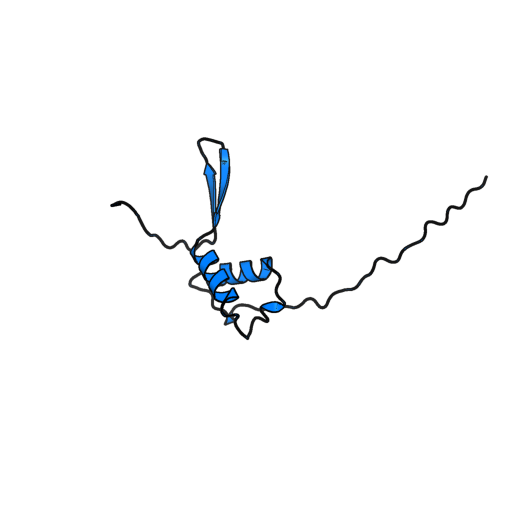24 1.00 53.25 84 GLU A CA 1
ATOM 676 C C . GLU A 1 84 ? 17.167 22.602 -15.490 1.00 53.25 84 GLU A C 1
ATOM 678 O O . GLU A 1 84 ? 16.974 22.845 -14.297 1.00 53.25 84 GLU A O 1
ATOM 683 N N . SER A 1 85 ? 18.380 22.307 -15.961 1.00 54.88 85 SER A N 1
ATOM 684 C CA . SER A 1 85 ? 19.605 22.664 -15.249 1.00 54.88 85 SER A CA 1
ATOM 685 C C . SER A 1 85 ? 19.569 24.171 -14.943 1.00 54.88 85 SER A C 1
ATOM 687 O O . SER A 1 85 ? 19.405 24.958 -15.877 1.00 54.88 85 SER A O 1
ATOM 689 N N . PRO A 1 86 ? 19.713 24.615 -13.679 1.00 49.03 86 PRO A N 1
ATOM 690 C CA . PRO A 1 86 ? 19.695 26.035 -13.368 1.00 49.03 86 PRO A CA 1
ATOM 691 C C . PRO A 1 86 ? 20.909 26.691 -14.024 1.00 49.03 86 PRO A C 1
ATOM 693 O O . PRO A 1 86 ? 22.057 26.377 -13.706 1.00 49.03 86 PRO A O 1
ATOM 696 N N . GLU A 1 87 ? 20.641 27.586 -14.966 1.00 51.72 87 GLU A N 1
ATOM 697 C CA . GLU A 1 87 ? 21.627 28.481 -15.547 1.00 51.72 87 GLU A CA 1
ATOM 698 C C . GLU A 1 87 ? 22.277 29.312 -14.431 1.00 51.72 87 GLU A C 1
ATOM 700 O O . GLU A 1 87 ? 21.635 30.107 -13.743 1.00 51.72 87 GLU A O 1
ATOM 705 N N . ASP A 1 88 ? 23.570 29.052 -14.221 1.00 51.62 88 ASP A N 1
ATOM 706 C CA . ASP A 1 88 ? 24.476 29.786 -13.342 1.00 51.62 88 ASP A CA 1
ATOM 707 C C . ASP A 1 88 ? 24.583 31.239 -13.831 1.00 51.62 88 ASP A C 1
ATOM 709 O O . ASP A 1 88 ? 25.448 31.612 -14.626 1.00 51.62 88 ASP A O 1
ATOM 713 N N . GLY A 1 89 ? 23.619 32.056 -13.409 1.00 45.62 89 GLY A N 1
ATOM 714 C CA . GLY A 1 89 ? 23.597 33.496 -13.610 1.00 45.62 89 GLY A CA 1
ATOM 715 C C . GLY A 1 89 ? 24.633 34.157 -12.711 1.00 45.62 89 GLY A C 1
ATOM 716 O O . GLY A 1 89 ? 24.325 34.561 -11.589 1.00 45.62 89 GLY A O 1
ATOM 717 N N . GLY A 1 90 ? 25.860 34.250 -13.223 1.00 44.50 90 GLY A N 1
ATOM 718 C CA . GLY A 1 90 ? 26.995 34.895 -12.578 1.00 44.50 90 GLY A CA 1
ATOM 719 C C . GLY A 1 90 ? 26.650 36.262 -11.981 1.00 44.50 90 GLY A C 1
ATOM 720 O O . GLY A 1 90 ? 26.205 37.187 -12.659 1.00 44.50 90 GLY A O 1
ATOM 721 N N . ILE A 1 91 ? 26.898 36.390 -10.681 1.00 44.91 91 ILE A N 1
ATOM 722 C CA . ILE A 1 91 ? 26.966 37.667 -9.972 1.00 44.91 91 ILE A CA 1
ATOM 723 C C . ILE A 1 91 ? 28.222 38.429 -10.409 1.00 44.91 91 ILE A C 1
ATOM 725 O O . ILE A 1 91 ? 29.300 38.249 -9.841 1.00 44.91 91 ILE A O 1
ATOM 729 N N . ASP A 1 92 ? 28.086 39.314 -11.396 1.00 46.06 92 ASP A N 1
ATOM 730 C CA . ASP A 1 92 ? 29.114 40.316 -11.676 1.00 46.06 92 ASP A CA 1
ATOM 731 C C . ASP A 1 92 ? 29.089 41.405 -10.594 1.00 46.06 92 ASP A C 1
ATOM 733 O O . ASP A 1 92 ? 28.206 42.265 -10.518 1.00 46.06 92 ASP A O 1
ATOM 737 N N . ALA A 1 93 ? 30.092 41.341 -9.722 1.00 49.94 93 ALA A N 1
ATOM 738 C CA . ALA A 1 93 ? 30.428 42.374 -8.762 1.00 49.94 93 ALA A CA 1
ATOM 739 C C . ALA A 1 93 ? 30.970 43.617 -9.493 1.00 49.94 93 ALA A C 1
ATOM 741 O O . ALA A 1 93 ? 32.160 43.717 -9.786 1.00 49.94 93 ALA A O 1
ATOM 742 N N . GLY A 1 94 ? 30.097 44.591 -9.749 1.00 39.16 94 GLY A N 1
ATOM 743 C CA . GLY A 1 94 ? 30.465 45.929 -10.212 1.00 39.16 94 GLY A CA 1
ATOM 744 C C . GLY A 1 94 ? 30.439 46.947 -9.073 1.00 39.16 94 GLY A C 1
ATOM 745 O O . GLY A 1 94 ? 29.393 47.507 -8.761 1.00 39.16 94 GLY A O 1
ATOM 746 N N . ALA A 1 95 ? 31.593 47.182 -8.450 1.00 45.62 95 ALA A N 1
ATOM 747 C CA . ALA A 1 95 ? 31.841 48.333 -7.584 1.00 45.62 95 ALA A CA 1
ATOM 748 C C . ALA A 1 95 ? 31.968 49.643 -8.395 1.00 45.62 95 ALA A C 1
ATOM 750 O O . ALA A 1 95 ? 32.278 49.581 -9.583 1.00 45.62 95 ALA A O 1
ATOM 751 N N . GLN A 1 96 ? 31.889 50.779 -7.674 1.00 47.44 96 GLN A N 1
ATOM 752 C CA . GLN A 1 96 ? 32.208 52.192 -8.022 1.00 47.44 96 GLN A CA 1
ATOM 753 C C . GLN A 1 96 ? 30.960 53.084 -8.206 1.00 47.44 96 GLN A C 1
ATOM 755 O O . GLN A 1 96 ? 30.034 52.693 -8.903 1.00 47.44 96 GLN A O 1
ATOM 760 N N . ALA A 1 97 ? 30.852 54.296 -7.645 1.00 42.12 97 ALA A N 1
ATOM 761 C CA . ALA A 1 97 ? 31.699 55.109 -6.761 1.00 42.12 97 ALA A CA 1
ATOM 762 C C . ALA A 1 97 ? 30.817 56.156 -6.050 1.00 42.12 97 ALA A C 1
ATOM 764 O O . ALA A 1 97 ? 29.749 56.493 -6.613 1.00 42.12 97 ALA A O 1
#

Secondary structure (DSSP, 8-state):
-TT------SSSEEEEE-TTT--EEEEEPHHHHHHHHHHHHS--GGGTGGGS-HHHHHHHHHHHTSTT--GGG------------------------

Organism: NCBI:txid1126245

Foldseek 3Di:
DPPPDDDDDLAQWDWDQDPPPRDIDIGGDVQLVVQLVVCVVPPDPVPVVVPDDPVRSSVLSSQVSHPPDDPVNDDDDDDPDPPPDPDPPDDDDDDDD

Sequence (97 aa):
MEATVTREFDVSHLSRTCPVCDEFGRFVNTVVVERFNSLAADPPTRLHWDQLDRLQKWLIAERLSRKDHSIDDIEVTVADGDDESPEDGGIDAGAQA

Radius of gyration: 22.91 Å; chains: 1; bounding box: 45×72×47 Å